Protein AF-A0A383DVV6-F1 (afdb_monomer_lite)

Sequence (63 aa):
MGDNHYIRQTCRLCRSEDLVRVLKLTPTALCDAYTKVQKSAEVYPLNLYLCRDCGFVQIDCVV

InterPro domains:
  IPR013630 Methyltransferase putative zinc binding domain [PF08421] (11-63)
  IPR038576 Methyltransferase putative zinc binding domain superfamily [G3DSA:6.20.50.110] (3-59)

Foldseek 3Di:
DDPPKDFDQADPPPRDNQKDFPDFDDFAADPPPDDPDDDDGDTGGFTWIARPVPRDIDGGMDD

Structure (mmCIF, N/CA/C/O backbone):
data_AF-A0A383DVV6-F1
#
_entry.id   AF-A0A383DVV6-F1
#
loop_
_atom_site.group_PDB
_atom_site.id
_atom_site.type_symbol
_atom_site.label_atom_id
_atom_site.label_alt_id
_atom_site.label_comp_id
_atom_site.label_asym_id
_atom_site.label_entity_id
_atom_site.label_seq_id
_atom_site.pdbx_PDB_ins_code
_atom_site.Cartn_x
_atom_site.Cartn_y
_atom_site.Cartn_z
_atom_site.occupancy
_atom_site.B_iso_or_equiv
_atom_site.auth_seq_id
_atom_site.auth_comp_id
_atom_site.auth_asym_id
_atom_site.auth_atom_id
_atom_site.pdbx_PDB_model_num
ATOM 1 N N . MET A 1 1 ? 23.286 -0.669 -4.381 1.00 42.91 1 MET A N 1
ATOM 2 C CA . MET A 1 1 ? 22.060 -0.029 -4.895 1.00 42.91 1 MET A CA 1
ATOM 3 C C . MET A 1 1 ? 21.043 -0.239 -3.802 1.00 42.91 1 MET A C 1
ATOM 5 O O . MET A 1 1 ? 20.726 -1.384 -3.529 1.00 42.91 1 MET A O 1
ATOM 9 N N . GLY A 1 2 ? 20.781 0.800 -3.012 1.00 48.88 2 GLY A N 1
ATOM 10 C CA . GLY A 1 2 ? 19.914 0.674 -1.846 1.00 48.88 2 GLY A CA 1
ATOM 11 C C . GLY A 1 2 ? 18.475 0.701 -2.319 1.00 48.88 2 GLY A C 1
ATOM 12 O O . GLY A 1 2 ? 18.080 1.677 -2.953 1.00 48.88 2 GLY A O 1
ATOM 13 N N . ASP A 1 3 ? 17.736 -0.363 -2.043 1.00 60.59 3 ASP A N 1
ATOM 14 C CA . ASP A 1 3 ? 16.299 -0.426 -2.262 1.00 60.59 3 ASP A CA 1
ATOM 15 C C . ASP A 1 3 ? 15.647 0.652 -1.389 1.00 60.59 3 ASP A C 1
ATOM 17 O O . ASP A 1 3 ? 15.422 0.449 -0.198 1.00 60.59 3 ASP A O 1
ATOM 21 N N . ASN A 1 4 ? 15.394 1.839 -1.945 1.00 84.69 4 ASN A N 1
ATOM 22 C CA . ASN A 1 4 ? 14.782 2.940 -1.198 1.00 84.69 4 ASN A CA 1
ATOM 23 C C . ASN A 1 4 ? 13.258 2.775 -1.106 1.00 84.69 4 ASN A C 1
ATOM 25 O O . ASN A 1 4 ? 12.525 3.752 -1.182 1.00 84.69 4 ASN A O 1
ATOM 29 N N . HIS A 1 5 ? 12.790 1.535 -0.961 1.00 93.38 5 HIS A N 1
ATOM 30 C CA . HIS A 1 5 ? 11.389 1.223 -0.750 1.00 93.38 5 HIS A CA 1
ATOM 31 C C . HIS A 1 5 ? 11.195 0.558 0.613 1.00 93.38 5 HIS A C 1
ATOM 33 O O . HIS A 1 5 ? 12.078 -0.122 1.134 1.00 93.38 5 HIS A O 1
ATOM 39 N N . TYR A 1 6 ? 10.023 0.739 1.211 1.00 95.38 6 TYR A N 1
ATOM 40 C CA . TYR A 1 6 ? 9.665 0.069 2.456 1.00 95.38 6 TYR A CA 1
ATOM 41 C C . TYR A 1 6 ? 8.193 -0.322 2.468 1.00 95.38 6 TYR A C 1
ATOM 43 O O . TYR A 1 6 ? 7.348 0.306 1.829 1.00 95.38 6 TYR A O 1
ATOM 51 N N . ILE A 1 7 ? 7.875 -1.371 3.227 1.00 95.88 7 ILE A N 1
ATOM 52 C CA . ILE A 1 7 ? 6.490 -1.758 3.485 1.00 95.88 7 ILE A CA 1
ATOM 53 C C . ILE A 1 7 ? 6.001 -1.001 4.707 1.00 95.88 7 ILE A C 1
ATOM 55 O O . ILE A 1 7 ? 6.514 -1.163 5.818 1.00 95.88 7 ILE A O 1
ATOM 59 N N . ARG A 1 8 ? 4.989 -0.168 4.505 1.00 96.06 8 ARG A N 1
ATOM 60 C CA . ARG A 1 8 ? 4.357 0.584 5.573 1.00 96.06 8 ARG A CA 1
ATOM 61 C C . ARG A 1 8 ? 3.416 -0.321 6.367 1.00 96.06 8 ARG A C 1
ATOM 63 O O . ARG A 1 8 ? 2.513 -0.926 5.805 1.00 96.06 8 ARG A O 1
ATOM 70 N N . GLN A 1 9 ? 3.599 -0.341 7.685 1.00 96.88 9 GLN A N 1
ATOM 71 C CA . GLN A 1 9 ? 2.812 -1.166 8.613 1.00 96.88 9 GLN A CA 1
ATOM 72 C C . GLN A 1 9 ? 1.689 -0.391 9.329 1.00 96.88 9 GLN A C 1
ATOM 74 O O . GLN A 1 9 ? 0.980 -0.956 10.150 1.00 96.88 9 GLN A O 1
ATOM 79 N N . THR A 1 10 ? 1.515 0.905 9.040 1.00 98.31 10 THR A N 1
ATOM 80 C CA . THR A 1 10 ? 0.515 1.762 9.702 1.00 98.31 10 THR A CA 1
ATOM 81 C C . THR A 1 10 ? -0.355 2.509 8.705 1.00 98.31 10 THR A C 1
ATOM 83 O O . THR A 1 10 ? 0.111 2.958 7.653 1.00 98.31 10 THR A O 1
ATOM 86 N N . CYS A 1 11 ? -1.622 2.711 9.060 1.00 98.50 11 CYS A N 1
ATOM 87 C CA . CYS A 1 11 ? -2.571 3.453 8.253 1.00 98.50 11 CYS A CA 1
ATOM 88 C C . CYS A 1 11 ? -2.088 4.884 8.004 1.00 98.50 11 CYS A C 1
ATOM 90 O O . CYS A 1 11 ? -1.824 5.638 8.942 1.00 98.50 11 CYS A O 1
ATOM 92 N N . ARG A 1 12 ? -2.009 5.290 6.733 1.00 97.94 12 ARG A N 1
ATOM 93 C CA . ARG A 1 12 ? -1.604 6.656 6.352 1.00 97.94 12 ARG A CA 1
ATOM 94 C C . ARG A 1 12 ? -2.544 7.744 6.878 1.00 97.94 12 ARG A C 1
ATOM 96 O O . ARG A 1 12 ? -2.087 8.863 7.078 1.00 97.94 12 ARG A O 1
ATOM 103 N N . LEU A 1 13 ? -3.822 7.425 7.099 1.00 98.25 13 LEU A N 1
ATOM 104 C CA . LEU A 1 13 ? -4.824 8.402 7.527 1.00 98.25 13 LEU A CA 1
ATOM 105 C C . LEU A 1 13 ? -4.896 8.545 9.054 1.00 98.25 13 LEU A C 1
ATOM 107 O O . LEU A 1 13 ? -4.796 9.653 9.568 1.00 98.25 13 LEU A O 1
ATOM 111 N N . CYS A 1 14 ? -5.057 7.436 9.785 1.00 98.56 14 CYS A N 1
ATOM 112 C CA . CYS A 1 14 ? -5.286 7.466 11.239 1.00 98.56 14 CYS A CA 1
ATOM 113 C C . CYS A 1 14 ? -4.121 6.930 12.087 1.00 98.56 14 CYS A C 1
ATOM 115 O O . CYS A 1 14 ? -4.193 7.000 13.310 1.00 98.56 14 CYS A O 1
ATOM 117 N N . ARG A 1 15 ? -3.047 6.414 11.468 1.00 98.44 15 ARG A N 1
ATOM 118 C CA . ARG A 1 15 ? -1.882 5.773 12.120 1.00 98.44 15 ARG A CA 1
ATOM 119 C C . ARG A 1 15 ? -2.154 4.456 12.857 1.00 98.44 15 ARG A C 1
ATOM 121 O O . ARG A 1 15 ? -1.229 3.930 13.461 1.00 98.44 15 ARG A O 1
ATOM 128 N N . SER A 1 16 ? -3.361 3.901 12.760 1.00 98.56 16 SER A N 1
ATOM 129 C CA . SER A 1 16 ? -3.661 2.556 13.265 1.00 98.56 16 SER A CA 1
ATOM 130 C C . SER A 1 16 ? -2.769 1.484 12.630 1.00 98.56 16 SER A C 1
ATOM 132 O O . SER A 1 16 ? -2.435 1.573 11.447 1.00 98.56 16 SER A O 1
ATOM 134 N N . GLU A 1 17 ? -2.424 0.461 13.405 1.00 98.31 17 GLU A N 1
ATOM 135 C CA . GLU A 1 17 ? -1.752 -0.761 12.944 1.00 98.31 17 GLU A CA 1
ATOM 136 C C . GLU A 1 17 ? -2.754 -1.836 12.486 1.00 98.31 17 GLU A C 1
ATOM 138 O O . GLU A 1 17 ? -2.355 -2.852 11.919 1.00 98.31 17 GLU A O 1
ATOM 143 N N . ASP A 1 18 ? -4.064 -1.615 12.675 1.00 98.44 18 ASP A N 1
ATOM 144 C CA . ASP A 1 18 ? -5.103 -2.573 12.304 1.00 98.44 18 ASP A CA 1
ATOM 145 C C . ASP A 1 18 ? -5.421 -2.523 10.798 1.00 98.44 18 ASP A C 1
ATOM 147 O O . ASP A 1 18 ? -6.415 -1.946 10.334 1.00 98.44 18 ASP A O 1
ATOM 151 N N . LEU A 1 19 ? -4.512 -3.116 10.025 1.00 98.44 19 LEU A N 1
ATOM 152 C CA . LEU A 1 19 ? -4.568 -3.239 8.576 1.00 98.44 19 LEU A CA 1
ATOM 153 C C . LEU A 1 19 ? -4.816 -4.695 8.166 1.00 98.44 19 LEU A C 1
ATOM 155 O O . LEU A 1 19 ? -4.046 -5.593 8.500 1.00 98.44 19 LEU A O 1
ATOM 159 N N . VAL A 1 20 ? -5.843 -4.926 7.346 1.00 98.31 20 VAL A N 1
ATOM 160 C CA . VAL A 1 20 ? -6.119 -6.235 6.740 1.00 98.31 20 VAL A CA 1
ATOM 161 C C . VAL A 1 20 ? -5.853 -6.193 5.240 1.00 98.31 20 VAL A C 1
ATOM 163 O O . VAL A 1 20 ? -6.352 -5.315 4.539 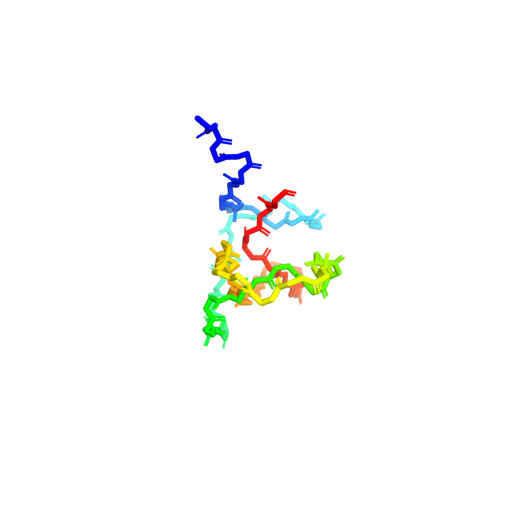1.00 98.31 20 VAL A O 1
ATOM 166 N N . ARG A 1 21 ? -5.072 -7.148 4.721 1.00 98.00 21 ARG A N 1
ATOM 167 C CA . ARG A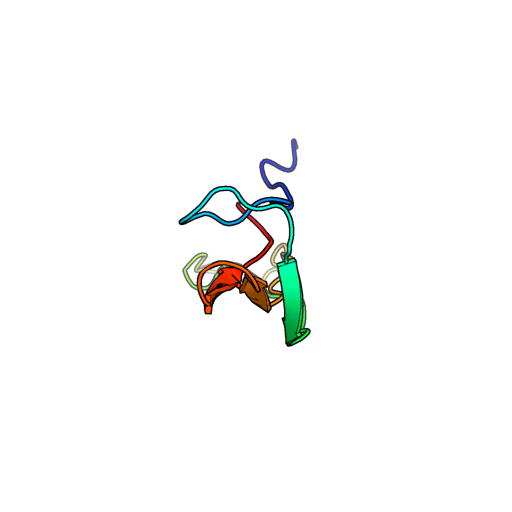 1 21 ? -4.858 -7.276 3.274 1.00 98.00 21 ARG A CA 1
ATOM 168 C C . ARG A 1 21 ? -6.147 -7.756 2.619 1.00 98.00 21 ARG A C 1
ATOM 170 O O . ARG A 1 21 ? -6.558 -8.892 2.842 1.00 98.00 21 ARG A O 1
ATOM 177 N N . VAL A 1 22 ? -6.749 -6.912 1.791 1.00 98.19 22 VAL A N 1
ATOM 178 C CA . VAL A 1 22 ? -8.024 -7.201 1.112 1.00 98.19 22 VAL A CA 1
ATOM 179 C C . VAL A 1 22 ? -7.835 -7.626 -0.338 1.00 98.19 22 VAL A C 1
ATOM 181 O O . VAL A 1 22 ? -8.682 -8.325 -0.883 1.00 98.19 22 VAL A O 1
ATOM 184 N N . LEU A 1 23 ? -6.710 -7.258 -0.957 1.00 98.00 23 LEU A N 1
ATOM 185 C CA . LEU A 1 23 ? -6.37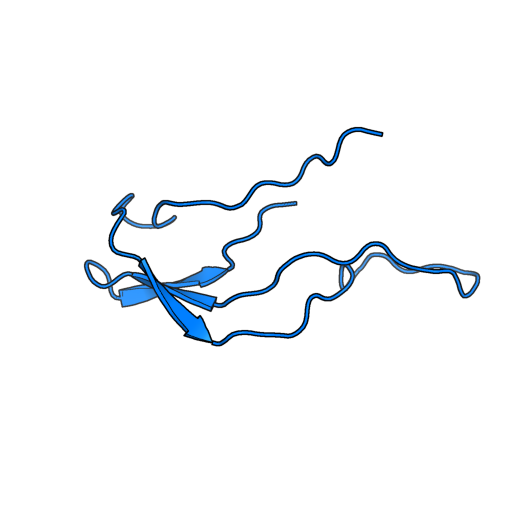2 -7.693 -2.308 1.00 98.00 23 LEU A CA 1
ATOM 186 C C . LEU A 1 23 ? -4.862 -7.879 -2.454 1.00 98.00 23 LEU A C 1
ATOM 188 O O . LEU A 1 23 ? -4.076 -6.984 -2.144 1.00 98.00 23 LEU A O 1
ATOM 192 N N . LYS A 1 24 ? -4.463 -9.052 -2.952 1.00 96.44 24 LYS A N 1
ATOM 193 C CA . LYS A 1 24 ? -3.082 -9.350 -3.335 1.00 96.44 24 LYS A CA 1
ATOM 194 C C . LYS A 1 24 ? -2.944 -9.157 -4.843 1.00 96.44 24 LYS A C 1
ATOM 196 O O . LYS A 1 24 ? -3.412 -10.003 -5.601 1.00 96.44 24 LYS A O 1
ATOM 201 N N . LEU A 1 25 ? -2.317 -8.063 -5.268 1.00 95.62 25 LEU A N 1
ATOM 202 C CA . LEU A 1 25 ? -1.974 -7.849 -6.675 1.00 95.62 25 LEU A CA 1
ATOM 203 C C . LEU A 1 25 ? -0.592 -8.431 -6.983 1.00 95.62 25 LEU A C 1
ATOM 205 O O . LEU A 1 25 ? 0.250 -8.601 -6.097 1.00 95.62 25 LEU A O 1
ATOM 209 N N . THR A 1 26 ? -0.364 -8.741 -8.255 1.00 95.81 26 THR A N 1
ATOM 210 C CA . THR A 1 26 ? 0.957 -9.138 -8.749 1.00 95.81 26 THR A CA 1
ATOM 211 C C . THR A 1 26 ? 1.939 -7.972 -8.575 1.00 95.81 26 THR A C 1
ATOM 213 O O . THR A 1 26 ? 1.590 -6.844 -8.938 1.00 95.81 26 THR A O 1
ATOM 216 N N . PRO A 1 27 ? 3.158 -8.201 -8.045 1.00 96.25 27 PRO A N 1
ATOM 217 C CA . PRO A 1 27 ? 4.198 -7.179 -8.027 1.00 96.25 27 PRO A CA 1
ATOM 218 C C . PRO A 1 27 ? 4.416 -6.605 -9.427 1.00 96.25 27 PRO A C 1
ATOM 220 O O . PRO A 1 27 ? 4.532 -7.356 -10.395 1.00 96.25 27 PRO A O 1
ATOM 223 N N . THR A 1 28 ? 4.424 -5.281 -9.536 1.00 95.19 28 THR A N 1
ATOM 224 C CA . THR A 1 28 ? 4.400 -4.581 -10.826 1.00 95.19 28 THR A CA 1
ATOM 225 C C . THR A 1 28 ? 5.476 -3.501 -10.848 1.00 95.19 28 THR A C 1
ATOM 227 O O . THR A 1 28 ? 5.848 -2.957 -9.808 1.00 95.19 28 THR A O 1
ATOM 230 N N . ALA A 1 29 ? 6.018 -3.227 -12.033 1.00 94.69 29 ALA A N 1
ATOM 231 C CA . ALA A 1 29 ? 6.951 -2.126 -12.236 1.00 94.69 29 ALA A CA 1
ATOM 232 C C . ALA A 1 29 ? 6.266 -0.763 -12.040 1.00 94.69 29 ALA A C 1
ATOM 234 O O . ALA A 1 29 ? 5.040 -0.654 -12.088 1.00 94.69 29 ALA A O 1
ATOM 235 N N . LEU A 1 30 ? 7.056 0.293 -11.848 1.00 94.12 30 LEU A N 1
ATOM 236 C CA . LEU A 1 30 ? 6.522 1.653 -11.749 1.00 94.12 30 LEU A CA 1
ATOM 237 C C . LEU A 1 30 ? 5.831 2.063 -13.057 1.00 94.12 30 LEU A C 1
ATOM 239 O O . LEU A 1 30 ? 6.439 1.994 -14.126 1.00 94.12 30 LEU A O 1
ATOM 243 N N . CYS A 1 31 ? 4.583 2.531 -12.957 1.00 91.81 31 CYS A N 1
ATOM 244 C CA . CYS A 1 31 ? 3.743 2.860 -14.115 1.00 91.81 31 CYS A CA 1
ATOM 245 C C . CYS A 1 31 ? 4.372 3.911 -15.042 1.00 91.81 31 CYS A C 1
ATOM 247 O O . CYS A 1 31 ? 4.284 3.770 -16.257 1.00 91.81 31 CYS A O 1
ATOM 249 N N . ASP A 1 32 ? 5.044 4.918 -14.477 1.00 93.25 32 ASP A N 1
ATOM 250 C CA . ASP A 1 32 ? 5.615 6.038 -15.237 1.00 93.25 32 ASP A CA 1
ATOM 251 C C . ASP A 1 32 ? 7.139 5.949 -15.436 1.00 93.25 32 ASP A C 1
ATOM 253 O O . ASP A 1 32 ? 7.787 6.909 -15.857 1.00 93.25 32 ASP A O 1
ATOM 257 N N . ALA A 1 33 ? 7.743 4.784 -15.178 1.00 92.50 33 ALA A N 1
ATOM 258 C CA . ALA A 1 33 ? 9.162 4.540 -15.444 1.00 92.50 33 ALA A CA 1
ATOM 259 C C . ALA A 1 33 ? 9.399 4.119 -16.907 1.00 92.50 33 ALA A C 1
ATOM 261 O O . ALA A 1 33 ? 9.908 3.031 -17.191 1.00 92.50 33 ALA A O 1
ATOM 262 N N . TYR A 1 34 ? 9.021 4.984 -17.852 1.00 92.31 34 TYR A N 1
ATOM 263 C CA . TYR A 1 34 ? 9.154 4.722 -19.287 1.00 92.31 34 TYR A CA 1
ATOM 264 C C . TYR A 1 34 ? 10.616 4.512 -19.704 1.00 92.31 34 TYR A C 1
ATOM 266 O O . TYR A 1 34 ? 11.537 5.185 -19.237 1.00 92.31 34 TYR A O 1
ATOM 274 N N . THR A 1 35 ? 10.838 3.590 -20.643 1.00 92.00 35 THR A N 1
ATOM 275 C CA . THR A 1 35 ? 12.173 3.256 -21.156 1.00 92.00 35 THR A CA 1
ATOM 276 C C . THR A 1 35 ? 12.167 3.263 -22.681 1.00 92.00 35 THR A C 1
ATOM 278 O O . THR A 1 35 ? 11.196 2.852 -23.309 1.00 92.00 35 THR A O 1
ATOM 281 N N . LYS A 1 36 ? 13.249 3.755 -23.299 1.00 94.69 36 LYS A N 1
ATOM 282 C CA . LYS A 1 36 ? 13.384 3.775 -24.770 1.00 94.69 36 LYS A CA 1
ATOM 283 C C . LYS A 1 36 ? 13.683 2.398 -25.364 1.00 94.69 36 LYS A C 1
ATOM 285 O O . LYS A 1 36 ? 13.470 2.181 -26.549 1.00 94.69 36 LYS A O 1
ATOM 290 N N . VAL A 1 37 ? 14.232 1.502 -24.550 1.00 94.56 37 VAL A N 1
ATOM 291 C CA . VAL A 1 37 ? 14.638 0.152 -24.937 1.00 94.56 37 VAL A CA 1
ATOM 292 C C . VAL A 1 37 ? 14.006 -0.806 -23.948 1.00 94.56 37 VAL A C 1
ATOM 294 O O . VAL A 1 37 ? 14.065 -0.561 -22.742 1.00 94.56 37 VAL A O 1
ATOM 297 N N . GLN A 1 38 ? 13.434 -1.894 -24.457 1.00 90.00 38 GLN A N 1
ATOM 298 C CA . GLN A 1 38 ? 12.882 -2.948 -23.621 1.00 90.00 38 GLN A CA 1
ATOM 299 C C . GLN A 1 38 ? 13.988 -3.527 -22.733 1.00 90.00 38 GLN A C 1
ATOM 301 O O . GLN A 1 38 ? 14.978 -4.074 -23.218 1.00 90.00 38 GLN A O 1
ATOM 306 N N . LYS A 1 39 ? 13.816 -3.390 -21.422 1.00 89.75 39 LYS A N 1
ATOM 307 C CA . LYS A 1 39 ? 14.704 -3.948 -20.403 1.00 89.75 39 LYS A CA 1
ATOM 308 C C . LYS A 1 39 ? 13.876 -4.547 -19.277 1.00 89.75 39 LYS A C 1
ATOM 310 O O . LYS A 1 39 ? 12.698 -4.220 -19.136 1.00 89.75 39 LYS A O 1
ATOM 315 N N . SER A 1 40 ? 14.494 -5.402 -18.465 1.00 89.69 40 SER A N 1
ATOM 316 C CA . SER A 1 40 ? 13.889 -5.808 -17.201 1.00 89.69 40 SER A CA 1
ATOM 317 C C . SER A 1 40 ? 13.649 -4.569 -16.339 1.00 89.69 40 SER A C 1
ATOM 319 O O . SER A 1 40 ? 14.533 -3.725 -16.167 1.00 89.69 40 SER A O 1
ATOM 321 N N . ALA A 1 41 ? 12.425 -4.447 -15.839 1.00 90.81 41 ALA A N 1
ATOM 322 C CA . ALA A 1 41 ? 12.059 -3.429 -14.874 1.00 90.81 41 ALA A CA 1
ATOM 323 C C . ALA A 1 41 ? 12.075 -4.047 -13.477 1.00 90.81 41 ALA A C 1
ATOM 325 O O . ALA A 1 41 ? 11.678 -5.199 -13.292 1.00 90.81 41 ALA A O 1
ATOM 326 N N . GLU A 1 42 ? 12.543 -3.274 -12.506 1.00 92.62 42 GLU A N 1
ATOM 327 C CA . GLU A 1 42 ? 12.359 -3.602 -11.100 1.00 92.62 42 GLU A CA 1
ATOM 328 C C . GLU A 1 42 ? 10.861 -3.575 -10.775 1.00 92.62 42 GLU A C 1
ATOM 330 O O . GLU A 1 42 ? 10.120 -2.736 -11.297 1.00 92.62 42 GLU A O 1
ATOM 335 N N . VAL A 1 43 ? 10.409 -4.528 -9.962 1.00 94.94 43 VAL A N 1
ATOM 336 C CA . VAL A 1 43 ? 8.999 -4.686 -9.595 1.00 94.94 43 VAL A CA 1
ATOM 337 C C . VAL A 1 43 ? 8.829 -4.523 -8.097 1.00 94.94 43 VAL A C 1
ATOM 339 O O . VAL A 1 43 ? 9.663 -4.984 -7.319 1.00 94.94 43 VAL A O 1
ATOM 342 N N . TYR A 1 44 ? 7.712 -3.922 -7.700 1.00 95.19 44 TYR A N 1
ATOM 343 C CA . TYR A 1 44 ? 7.419 -3.608 -6.306 1.00 95.19 44 TYR A CA 1
ATOM 344 C C . TYR A 1 44 ? 6.117 -4.281 -5.864 1.00 95.19 44 TYR A C 1
ATOM 346 O O . TYR A 1 44 ? 5.211 -4.472 -6.686 1.00 95.19 44 TYR A O 1
ATOM 354 N N . PRO A 1 45 ? 5.989 -4.657 -4.578 1.00 95.62 45 PRO A N 1
ATOM 355 C CA . PRO A 1 45 ? 4.719 -5.111 -4.025 1.00 95.62 45 PRO A CA 1
ATOM 356 C C . PRO A 1 45 ? 3.615 -4.065 -4.220 1.00 95.62 45 PRO A C 1
ATOM 358 O O . PRO A 1 45 ? 3.846 -2.868 -4.081 1.00 95.62 45 PRO A O 1
ATOM 361 N N . LEU A 1 46 ? 2.405 -4.524 -4.538 1.00 96.19 46 LEU A N 1
ATOM 362 C CA . LEU A 1 46 ? 1.250 -3.663 -4.805 1.00 96.19 46 LEU A CA 1
ATOM 363 C C . LEU A 1 46 ? 0.012 -4.190 -4.067 1.00 96.19 46 LEU A C 1
ATOM 365 O O . LEU A 1 46 ? -1.062 -4.343 -4.640 1.00 96.19 46 LEU A O 1
ATOM 369 N N . ASN A 1 47 ? 0.148 -4.572 -2.799 1.00 96.88 47 ASN A N 1
ATOM 370 C CA . ASN A 1 47 ? -0.992 -5.125 -2.069 1.00 96.88 47 ASN A CA 1
ATOM 371 C C . ASN A 1 47 ? -1.910 -4.000 -1.587 1.00 96.88 47 ASN A C 1
ATOM 373 O O . ASN A 1 47 ? -1.431 -2.957 -1.148 1.00 96.88 47 ASN A O 1
ATOM 377 N N . LEU A 1 48 ? -3.224 -4.243 -1.586 1.00 98.12 48 LEU A N 1
ATOM 378 C CA . LEU A 1 48 ? -4.188 -3.335 -0.968 1.00 98.12 48 LEU A CA 1
ATOM 379 C C . LEU A 1 48 ? -4.558 -3.805 0.434 1.00 98.12 48 LEU A C 1
ATOM 381 O O . LEU A 1 48 ? -4.946 -4.959 0.647 1.00 98.12 48 LEU A O 1
ATOM 385 N N . TYR A 1 49 ? -4.490 -2.868 1.370 1.00 98.50 49 TYR A N 1
ATOM 386 C CA . TYR A 1 49 ? -4.855 -3.040 2.765 1.00 98.50 49 TYR A CA 1
ATOM 387 C C . TYR A 1 49 ? -5.993 -2.096 3.137 1.00 98.50 49 TYR A C 1
ATOM 389 O O . TYR A 1 49 ? -5.945 -0.908 2.828 1.00 98.50 49 TYR A O 1
ATOM 397 N N . LEU A 1 50 ? -6.993 -2.624 3.835 1.00 98.69 50 LEU A N 1
ATOM 398 C CA . LEU A 1 50 ? -8.071 -1.864 4.456 1.00 98.69 50 LEU A CA 1
ATOM 399 C C . LEU A 1 50 ? -7.731 -1.632 5.930 1.00 98.69 50 LEU A C 1
ATOM 401 O O . LEU A 1 50 ? -7.437 -2.583 6.653 1.00 98.69 50 LEU A O 1
ATOM 405 N N . CYS A 1 51 ? -7.806 -0.385 6.387 1.00 98.75 51 CYS A N 1
ATOM 406 C CA . CYS A 1 51 ? -7.759 -0.076 7.811 1.00 98.75 51 CYS A CA 1
ATOM 407 C C . CYS A 1 51 ? -9.119 -0.345 8.456 1.00 98.75 51 CYS A C 1
ATOM 409 O O . CYS A 1 51 ? -10.119 0.242 8.039 1.00 98.75 51 CYS A O 1
ATOM 411 N N . ARG A 1 52 ? -9.157 -1.198 9.485 1.00 98.62 52 ARG A N 1
ATOM 412 C CA . ARG A 1 52 ? -10.410 -1.531 10.181 1.00 98.62 52 ARG A CA 1
ATOM 413 C C . ARG A 1 52 ? -10.913 -0.416 11.101 1.00 98.62 52 ARG A C 1
ATOM 415 O O . ARG A 1 52 ? -12.110 -0.365 11.356 1.00 98.62 52 ARG A O 1
ATOM 422 N N . ASP A 1 53 ? -10.047 0.517 11.492 1.00 98.75 53 ASP A N 1
ATOM 423 C CA . ASP A 1 53 ? -10.429 1.630 12.372 1.00 98.75 53 ASP A CA 1
ATOM 424 C C . ASP A 1 53 ? -11.054 2.816 11.626 1.00 98.75 53 ASP A C 1
ATOM 426 O O . ASP A 1 53 ? -11.967 3.455 12.141 1.00 98.75 53 ASP A O 1
ATOM 430 N N . CYS A 1 54 ? -10.568 3.149 10.423 1.00 98.56 54 CYS A N 1
ATOM 431 C CA . CYS A 1 54 ? -11.039 4.328 9.677 1.00 98.56 54 CYS A CA 1
ATOM 432 C C . CYS A 1 54 ? -11.592 4.029 8.278 1.00 98.56 54 CYS A C 1
ATOM 434 O O . CYS A 1 54 ? -12.002 4.951 7.577 1.00 98.56 54 CYS A O 1
ATOM 436 N N . GLY A 1 55 ? -11.573 2.769 7.837 1.00 98.44 55 GLY A N 1
ATOM 437 C CA . GLY A 1 55 ? -12.075 2.360 6.522 1.00 98.44 55 GLY A CA 1
ATOM 438 C C . GLY A 1 55 ? -11.194 2.766 5.333 1.00 98.44 55 GLY A C 1
ATOM 439 O O . GLY A 1 55 ? -11.559 2.509 4.189 1.00 98.44 55 GLY A O 1
ATOM 440 N N . PHE A 1 56 ? -10.034 3.389 5.564 1.00 98.62 56 PHE A N 1
ATOM 441 C CA . PHE A 1 56 ? -9.139 3.815 4.488 1.00 98.62 56 PHE A CA 1
ATOM 442 C C . PHE A 1 56 ? -8.444 2.620 3.822 1.00 98.62 56 PHE A C 1
ATOM 444 O O . PHE A 1 56 ? -7.812 1.804 4.500 1.00 98.62 56 PHE A O 1
A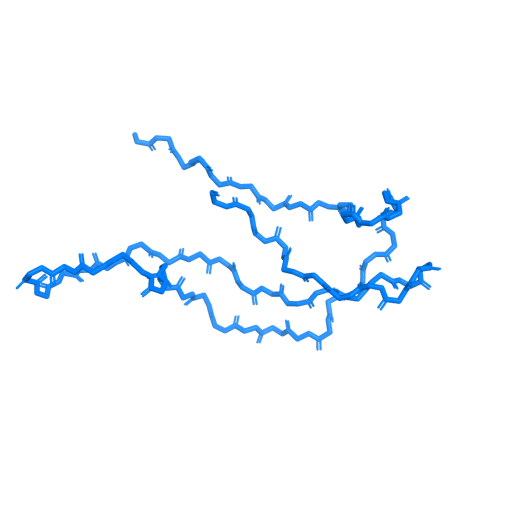TOM 451 N N . VAL A 1 57 ? -8.523 2.547 2.492 1.00 98.38 57 VAL A N 1
ATOM 452 C CA . VAL A 1 57 ? -7.802 1.561 1.675 1.00 98.38 57 VAL A CA 1
ATOM 453 C C . VAL A 1 57 ? -6.491 2.171 1.181 1.00 98.38 57 VAL A C 1
ATOM 455 O O . VAL A 1 57 ? -6.480 3.291 0.676 1.00 98.38 57 VAL A O 1
ATOM 458 N N . GLN A 1 58 ? -5.381 1.444 1.310 1.00 98.19 58 GLN A N 1
ATOM 459 C CA . GLN A 1 58 ? -4.048 1.914 0.921 1.00 98.19 58 GLN A CA 1
ATOM 460 C C . GLN A 1 58 ? -3.181 0.810 0.314 1.00 98.19 58 GLN A C 1
ATOM 462 O O . GLN A 1 58 ? -3.402 -0.370 0.578 1.00 98.19 58 GLN A O 1
ATOM 467 N N . ILE A 1 59 ? -2.165 1.216 -0.450 1.00 97.62 59 ILE A N 1
ATOM 468 C CA . ILE A 1 59 ? -1.064 0.344 -0.877 1.00 97.62 59 ILE A CA 1
ATOM 469 C C . ILE A 1 59 ? -0.030 0.238 0.255 1.00 97.62 59 ILE A C 1
ATOM 471 O O . ILE A 1 59 ? 0.231 1.224 0.954 1.00 97.62 59 ILE A O 1
ATOM 475 N N . ASP A 1 60 ? 0.550 -0.949 0.425 1.00 95.12 60 ASP A N 1
ATOM 476 C CA . ASP A 1 60 ? 1.539 -1.262 1.462 1.00 95.12 60 ASP A CA 1
A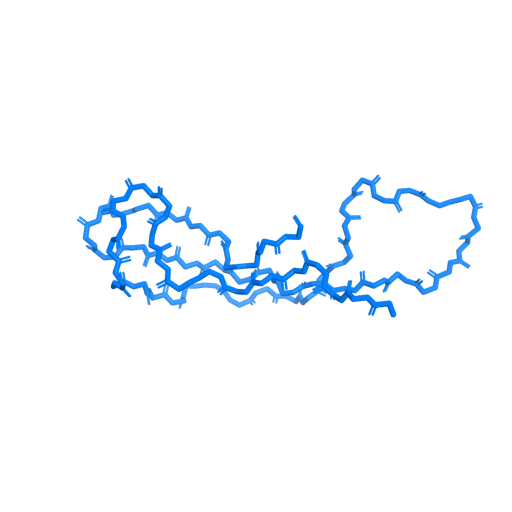TOM 477 C C . ASP A 1 60 ? 2.956 -0.763 1.145 1.00 95.12 60 ASP A C 1
ATOM 479 O O . ASP A 1 60 ? 3.646 -0.265 2.034 1.00 95.12 60 ASP A O 1
ATOM 483 N N . CYS A 1 61 ? 3.389 -0.866 -0.110 1.00 96.25 61 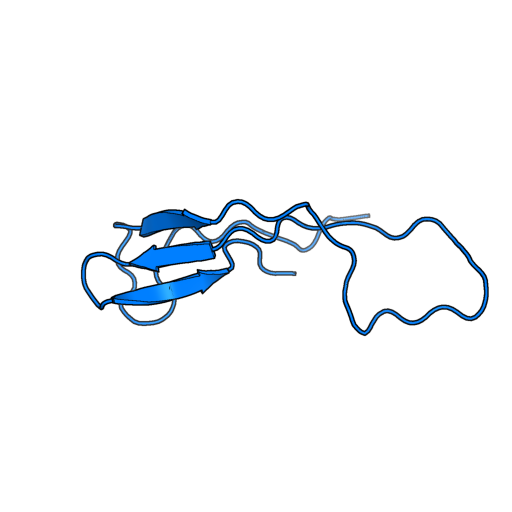CYS A N 1
ATOM 484 C CA . CYS A 1 61 ? 4.719 -0.453 -0.539 1.00 96.25 61 CYS A CA 1
ATOM 485 C C . CYS A 1 61 ? 4.821 1.062 -0.765 1.00 96.25 61 CYS A C 1
ATOM 487 O O . CYS A 1 61 ? 3.951 1.695 -1.370 1.00 96.25 61 CYS A O 1
ATOM 489 N N . VAL A 1 62 ? 5.909 1.647 -0.270 1.00 94.50 62 VAL A N 1
ATOM 490 C CA . VAL A 1 62 ? 6.341 3.018 -0.548 1.00 94.50 62 VAL A CA 1
ATOM 491 C C . VAL A 1 62 ? 7.678 2.922 -1.256 1.00 94.50 62 VAL A C 1
ATOM 493 O O . VAL A 1 62 ? 8.580 2.315 -0.692 1.00 94.50 62 VAL A O 1
ATOM 496 N N . VAL A 1 63 ? 7.775 3.497 -2.453 1.00 91.75 63 VAL A N 1
ATOM 497 C CA . VAL A 1 63 ? 8.998 3.612 -3.266 1.00 91.75 63 VAL A CA 1
ATOM 498 C C . VAL A 1 63 ? 9.490 5.054 -3.227 1.00 91.75 63 VAL A C 1
ATOM 500 O O . VAL A 1 63 ? 8.617 5.947 -3.102 1.00 91.75 63 VAL A O 1
#

Secondary structure (DSSP, 8-state):
-----EE--S-TTT--S-EEEEE-PPPEE-TT---SS--PPPEE---EEEETTT--EEESEE-

Radius of gyration: 13.96 Å; chains: 1; bounding box: 34×18×38 Å

pLDDT: mean 93.66, std 10.15, range [42.91, 98.75]

Organism: NCBI:txid408172